Protein AF-A0A101P1Z4-F1 (afdb_monomer_lite)

pLDDT: mean 83.63, std 14.46, range [50.78, 97.94]

Secondary structure (DSSP, 8-state):
--HHHHHHHHHHHHHHHHHHHHHHHHHHHHTTS-HHHHHHHHTT-HHHHTTTS-HHHHHHHHHHHHHHHHHHHHHHHHHHHHHHHHHHHHT---TTSSTTHHHHTT-----

Radius of gyration: 27.32 Å; chains: 1; bounding box: 65×39×77 Å

Foldseek 3Di:
DPPVVVVVVVVVCVVVLCVVLLCQLLVQLVVQDPSVVSNCLSVVVVVVCVVPDPPVSSVVSNVRSNVRSVVVVVVVVVVVVVVVVVVVVVPDDPPPDPPPVVVVPPDDDDD

Sequence (111 aa):
MAGGAVNTVRQLGYALGVAVFGTVLTSRMTGALPSGAAHALAGGGADALRGGFPEHTLRTAFASGLNGALLAAGLTGLVAGALVLLLVRTDRPAAAQASGAQREQAVPAHR

Structure (mmCIF, N/CA/C/O backbone):
data_AF-A0A101P1Z4-F1
#
_entry.id   AF-A0A101P1Z4-F1
#
loop_
_atom_site.group_PDB
_atom_site.id
_atom_site.type_symbol
_atom_site.label_atom_id
_atom_site.label_alt_id
_atom_site.label_comp_id
_atom_site.label_asym_id
_atom_site.label_entity_id
_atom_site.label_seq_id
_atom_site.pdbx_PDB_ins_code
_atom_site.Cartn_x
_atom_site.Cartn_y
_atom_site.Cartn_z
_atom_site.occupancy
_atom_site.B_iso_or_equiv
_atom_site.auth_seq_id
_atom_site.auth_comp_id
_atom_site.auth_asym_id
_atom_site.auth_atom_id
_atom_site.pdbx_PDB_model_num
ATOM 1 N N . MET A 1 1 ? -6.980 -10.586 30.702 1.00 53.28 1 MET A N 1
ATOM 2 C CA . MET A 1 1 ? -6.910 -11.417 29.476 1.00 53.28 1 MET A CA 1
ATOM 3 C C . MET A 1 1 ? -7.090 -10.636 28.153 1.00 53.28 1 MET A C 1
ATOM 5 O O . MET A 1 1 ? -7.185 -11.272 27.118 1.00 53.28 1 MET A O 1
ATOM 9 N N . ALA A 1 2 ? -7.059 -9.289 28.115 1.00 61.34 2 ALA A N 1
ATOM 10 C CA . ALA A 1 2 ? -7.207 -8.525 26.857 1.00 61.34 2 ALA A CA 1
ATOM 11 C C . ALA A 1 2 ? -5.880 -8.242 26.107 1.00 61.34 2 ALA A C 1
ATOM 13 O O . ALA A 1 2 ? -5.863 -8.145 24.883 1.00 61.34 2 ALA A O 1
ATOM 14 N N . GLY A 1 3 ? -4.746 -8.154 26.816 1.00 71.56 3 GLY A N 1
ATOM 15 C CA . GLY A 1 3 ? -3.461 -7.752 26.220 1.00 71.56 3 GLY A CA 1
ATOM 16 C C . GLY A 1 3 ? -2.875 -8.735 25.194 1.00 71.56 3 GLY A C 1
ATOM 17 O O . GLY A 1 3 ? -2.261 -8.308 24.219 1.00 71.56 3 GLY A O 1
ATOM 18 N N . GLY A 1 4 ? -3.103 -10.043 25.364 1.00 84.50 4 GLY A N 1
ATOM 19 C CA . GLY A 1 4 ? -2.595 -11.067 24.439 1.00 84.50 4 GLY A CA 1
ATOM 20 C C . GLY A 1 4 ? -3.260 -11.019 23.058 1.00 84.50 4 GLY A C 1
ATOM 21 O O . GLY A 1 4 ? -2.581 -11.117 22.033 1.00 84.50 4 GLY A O 1
ATOM 22 N N . ALA A 1 5 ? -4.576 -10.784 23.023 1.00 85.12 5 ALA A N 1
ATOM 23 C CA . ALA A 1 5 ? -5.331 -10.645 21.779 1.00 85.12 5 ALA A CA 1
ATOM 24 C C . ALA A 1 5 ? -4.877 -9.408 20.987 1.00 85.12 5 ALA A C 1
ATOM 26 O O . ALA A 1 5 ? -4.569 -9.511 19.801 1.00 85.12 5 ALA A O 1
ATOM 27 N N . VAL A 1 6 ? -4.727 -8.261 21.660 1.00 86.25 6 VAL A N 1
ATOM 28 C CA . VAL A 1 6 ? -4.252 -7.014 21.034 1.00 86.25 6 VAL A CA 1
ATOM 29 C C . VAL A 1 6 ? -2.838 -7.172 20.466 1.00 86.25 6 VAL A C 1
ATOM 31 O O . VAL A 1 6 ? -2.559 -6.692 19.368 1.00 86.25 6 VAL A O 1
ATOM 34 N N . ASN A 1 7 ? -1.940 -7.879 21.161 1.00 88.81 7 ASN A N 1
ATOM 35 C CA . ASN A 1 7 ? -0.590 -8.122 20.651 1.00 88.81 7 ASN A CA 1
ATOM 36 C C . ASN A 1 7 ? -0.586 -8.985 19.381 1.00 88.81 7 ASN A C 1
ATOM 38 O O . ASN A 1 7 ? 0.132 -8.665 18.437 1.00 88.81 7 ASN A O 1
ATOM 42 N N . THR A 1 8 ? -1.412 -10.030 19.341 1.00 91.06 8 THR A N 1
ATOM 43 C CA . THR A 1 8 ? -1.533 -10.914 18.171 1.00 91.06 8 THR A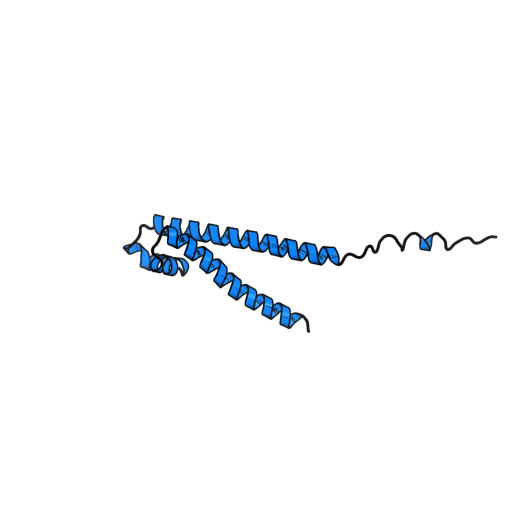 CA 1
ATOM 44 C C . THR A 1 8 ? -2.095 -10.161 16.968 1.00 91.06 8 THR A C 1
ATOM 46 O O . THR A 1 8 ? -1.531 -10.231 15.879 1.00 91.06 8 THR A O 1
ATOM 49 N N . VAL A 1 9 ? -3.149 -9.362 17.171 1.00 91.12 9 VAL A N 1
ATOM 50 C CA . VAL A 1 9 ? -3.716 -8.501 16.120 1.00 91.12 9 VAL A CA 1
ATOM 51 C C . VAL A 1 9 ? -2.680 -7.496 15.619 1.00 91.12 9 VAL A C 1
ATOM 53 O O . VAL A 1 9 ? -2.578 -7.279 14.416 1.00 91.12 9 VAL A O 1
ATOM 56 N N . ARG A 1 10 ? -1.858 -6.926 16.509 1.00 90.88 10 ARG A N 1
ATOM 57 C CA . ARG A 1 10 ? -0.778 -6.007 16.120 1.00 90.88 10 ARG A CA 1
ATOM 58 C C . ARG A 1 10 ? 0.292 -6.706 15.281 1.00 90.88 10 ARG A C 1
ATOM 60 O O . ARG A 1 10 ? 0.701 -6.171 14.258 1.00 90.88 10 ARG A O 1
ATOM 67 N N . GLN A 1 11 ? 0.727 -7.896 15.692 1.00 94.81 11 GLN A N 1
ATOM 68 C CA . GLN A 1 11 ? 1.708 -8.693 14.949 1.00 94.81 11 GLN A CA 1
ATOM 69 C C . GLN A 1 11 ? 1.185 -9.089 13.567 1.00 94.81 11 GLN A C 1
ATOM 71 O O . GLN A 1 11 ? 1.880 -8.893 12.571 1.00 94.81 11 GLN A O 1
ATOM 76 N N . LEU A 1 12 ? -0.057 -9.574 13.499 1.00 94.00 12 LEU A N 1
ATOM 77 C CA . LEU A 1 12 ? -0.725 -9.872 12.238 1.00 94.00 12 LEU A CA 1
ATOM 78 C C . LEU A 1 12 ? -0.845 -8.614 11.372 1.00 94.00 12 LEU A C 1
ATOM 80 O O . LEU A 1 12 ? -0.550 -8.661 10.183 1.00 94.00 12 LEU A O 1
ATOM 84 N N . GLY A 1 13 ? -1.210 -7.483 11.975 1.00 91.31 13 GLY A N 1
ATOM 85 C CA . GLY A 1 13 ? -1.295 -6.189 11.308 1.00 91.31 13 GLY A CA 1
ATOM 86 C C . GLY A 1 13 ? 0.043 -5.727 10.732 1.00 91.31 13 GLY A C 1
ATOM 87 O O . GLY A 1 13 ? 0.071 -5.231 9.611 1.00 91.31 13 GLY A O 1
ATOM 88 N N . TYR A 1 14 ? 1.159 -5.938 11.435 1.00 94.31 14 TYR A N 1
ATOM 89 C CA . TYR A 1 14 ? 2.485 -5.644 10.889 1.00 94.31 14 TYR A CA 1
ATOM 90 C C . TYR A 1 14 ? 2.824 -6.543 9.703 1.00 94.31 14 TYR A C 1
ATOM 92 O O . TYR A 1 14 ? 3.230 -6.034 8.662 1.00 94.31 14 TYR A O 1
ATOM 100 N N . ALA A 1 15 ? 2.626 -7.857 9.829 1.00 96.25 15 ALA A N 1
ATOM 101 C CA . ALA A 1 15 ? 2.918 -8.796 8.748 1.00 96.25 15 ALA A CA 1
ATOM 102 C C . ALA A 1 15 ? 2.063 -8.506 7.503 1.00 96.25 15 ALA A C 1
ATOM 104 O O . ALA A 1 15 ? 2.583 -8.391 6.392 1.00 96.25 15 ALA A O 1
ATOM 105 N N . LEU A 1 16 ? 0.758 -8.320 7.700 1.00 92.94 16 LEU A N 1
ATOM 106 C CA . LEU A 1 16 ? -0.187 -8.021 6.632 1.00 92.94 16 LEU A CA 1
ATOM 107 C C . LEU A 1 16 ? 0.062 -6.636 6.030 1.00 92.94 16 LEU A C 1
ATOM 109 O O . LEU A 1 16 ? 0.034 -6.494 4.812 1.00 92.94 16 LEU A O 1
ATOM 113 N N . GLY A 1 17 ? 0.370 -5.633 6.854 1.00 92.31 17 GLY A N 1
ATOM 114 C CA . GLY A 1 17 ? 0.736 -4.296 6.394 1.00 92.31 17 GLY A CA 1
ATOM 115 C C . GLY A 1 17 ? 1.974 -4.322 5.499 1.00 92.31 17 GLY A C 1
ATOM 116 O O . GLY A 1 17 ? 1.940 -3.787 4.394 1.00 92.31 17 GLY A O 1
ATOM 117 N N . VAL A 1 18 ? 3.038 -5.011 5.924 1.00 93.75 18 VAL A N 1
ATOM 118 C CA . VAL A 1 18 ? 4.254 -5.186 5.111 1.00 93.75 18 VAL A CA 1
ATOM 119 C C . VAL A 1 18 ? 3.931 -5.889 3.789 1.00 93.75 18 VAL A C 1
ATOM 121 O O . VAL A 1 18 ? 4.346 -5.412 2.732 1.00 93.75 18 VAL A O 1
ATOM 124 N N . ALA A 1 19 ? 3.151 -6.973 3.822 1.00 94.62 19 ALA A N 1
ATOM 125 C CA . ALA A 1 19 ? 2.797 -7.733 2.624 1.00 94.62 19 ALA A CA 1
ATOM 126 C C . ALA A 1 19 ? 1.950 -6.918 1.630 1.00 94.62 19 ALA A C 1
ATOM 128 O O . ALA A 1 19 ? 2.266 -6.857 0.437 1.00 94.62 19 ALA A O 1
ATOM 129 N N . VAL A 1 20 ? 0.892 -6.257 2.106 1.00 93.75 20 VAL A N 1
ATOM 130 C CA . VAL A 1 20 ? -0.016 -5.477 1.253 1.00 93.75 20 VAL A CA 1
ATOM 131 C C . VAL A 1 20 ? 0.691 -4.246 0.694 1.00 93.75 20 VAL A C 1
ATOM 133 O O . VAL A 1 20 ? 0.665 -4.031 -0.518 1.00 93.75 20 VAL A O 1
ATOM 136 N N . PHE A 1 21 ? 1.376 -3.458 1.528 1.00 93.38 21 PHE A N 1
ATOM 137 C CA . PHE A 1 21 ? 2.056 -2.252 1.048 1.00 93.38 21 PHE A CA 1
ATOM 138 C C . PHE A 1 21 ? 3.248 -2.578 0.141 1.00 93.38 21 PHE A C 1
ATOM 140 O O . PHE A 1 21 ? 3.446 -1.884 -0.857 1.00 93.38 21 PHE A O 1
ATOM 147 N N . GLY A 1 22 ? 3.977 -3.669 0.402 1.00 92.00 22 GLY A N 1
ATOM 148 C CA . GLY A 1 22 ? 5.011 -4.180 -0.504 1.00 92.00 22 GLY A CA 1
ATOM 149 C C . GLY A 1 22 ? 4.449 -4.617 -1.864 1.00 92.00 22 GLY A C 1
ATOM 150 O O . GLY A 1 22 ? 5.055 -4.349 -2.905 1.00 92.00 22 GLY A O 1
ATOM 151 N N . THR A 1 23 ? 3.250 -5.208 -1.880 1.00 92.50 23 THR A N 1
ATOM 152 C CA . THR A 1 23 ? 2.549 -5.571 -3.124 1.00 92.50 23 THR A CA 1
ATOM 153 C C . THR A 1 23 ? 2.143 -4.329 -3.917 1.00 92.50 23 THR A C 1
ATOM 155 O O . THR A 1 23 ? 2.386 -4.269 -5.123 1.00 92.50 23 THR A O 1
ATOM 158 N N . VAL A 1 24 ? 1.584 -3.306 -3.258 1.00 91.50 24 VAL A N 1
ATOM 159 C CA . VAL A 1 24 ? 1.222 -2.030 -3.907 1.00 91.50 24 VAL A CA 1
ATOM 160 C C . VAL A 1 24 ? 2.458 -1.347 -4.493 1.00 91.50 24 VAL A C 1
ATOM 162 O O . VAL A 1 24 ? 2.442 -0.953 -5.660 1.00 91.50 24 VAL A O 1
ATOM 165 N N . LEU A 1 25 ? 3.537 -1.257 -3.710 1.00 90.69 25 LEU A N 1
ATOM 166 C CA . LEU A 1 25 ? 4.831 -0.718 -4.134 1.00 90.69 25 LEU A CA 1
ATOM 167 C C . LEU A 1 25 ? 5.314 -1.397 -5.426 1.00 90.69 25 LEU A C 1
ATOM 169 O O . LEU A 1 25 ? 5.578 -0.727 -6.426 1.00 90.69 25 LEU A O 1
ATOM 173 N N . THR A 1 26 ? 5.367 -2.728 -5.417 1.00 89.94 26 THR A N 1
ATOM 174 C CA . THR A 1 26 ? 5.904 -3.528 -6.525 1.00 89.94 26 THR A CA 1
ATOM 175 C C . THR A 1 26 ? 4.995 -3.487 -7.755 1.00 89.94 26 THR A C 1
ATOM 177 O O . THR A 1 26 ? 5.475 -3.295 -8.871 1.00 89.94 26 THR A O 1
ATOM 180 N N . SER A 1 27 ? 3.674 -3.579 -7.575 1.00 89.81 27 SER A N 1
ATOM 181 C CA . SER A 1 27 ? 2.697 -3.494 -8.670 1.00 89.81 27 SER A CA 1
ATOM 182 C C . SER A 1 27 ? 2.802 -2.162 -9.418 1.00 89.81 27 SER A C 1
ATOM 184 O O . SER A 1 27 ? 2.810 -2.120 -10.648 1.00 89.81 27 SER A O 1
ATOM 186 N N . ARG A 1 28 ? 2.991 -1.059 -8.694 1.00 86.81 28 ARG A N 1
ATOM 187 C CA . ARG A 1 28 ? 3.145 0.270 -9.297 1.00 86.81 28 ARG A CA 1
ATOM 188 C C . ARG A 1 28 ? 4.486 0.453 -10.018 1.00 86.81 28 ARG A C 1
ATOM 190 O O . ARG A 1 28 ? 4.530 1.181 -11.006 1.00 86.81 28 ARG A O 1
ATOM 197 N N . MET A 1 29 ? 5.544 -0.244 -9.596 1.00 87.69 29 MET A N 1
ATOM 198 C CA . MET A 1 29 ? 6.823 -0.293 -10.323 1.00 87.69 29 MET A CA 1
ATOM 199 C C . MET A 1 29 ? 6.741 -1.124 -11.608 1.00 87.69 29 MET A C 1
ATOM 201 O O . MET A 1 29 ? 7.398 -0.779 -12.588 1.00 87.69 29 MET A O 1
ATOM 205 N N . THR A 1 30 ? 5.926 -2.187 -11.639 1.00 81.75 30 THR A N 1
ATOM 206 C CA . THR A 1 30 ? 5.801 -3.066 -12.822 1.00 81.75 30 THR A CA 1
ATOM 207 C C . THR A 1 30 ? 5.225 -2.370 -14.059 1.00 81.75 30 THR A C 1
ATOM 209 O O . THR A 1 30 ? 5.395 -2.855 -15.171 1.00 81.75 30 THR A O 1
ATOM 212 N N . GLY A 1 31 ? 4.603 -1.197 -13.891 1.00 78.50 31 GLY A N 1
ATOM 213 C CA . GLY A 1 31 ? 4.208 -0.337 -15.011 1.00 78.50 31 GLY A CA 1
ATOM 214 C C . GLY A 1 31 ? 5.384 0.333 -15.737 1.00 78.50 31 GLY A C 1
ATOM 215 O O . GLY A 1 31 ? 5.198 0.840 -16.837 1.00 78.50 31 GLY A O 1
ATOM 216 N N . ALA A 1 32 ? 6.580 0.341 -15.137 1.00 79.56 32 ALA A N 1
ATOM 217 C CA . ALA A 1 32 ? 7.792 0.958 -15.686 1.00 79.56 32 ALA A CA 1
ATOM 218 C C . ALA A 1 32 ? 8.986 -0.011 -15.793 1.00 79.56 32 ALA A C 1
ATOM 220 O O . ALA A 1 32 ? 9.928 0.258 -16.535 1.00 79.56 32 ALA A O 1
ATOM 221 N N . LEU A 1 33 ? 8.967 -1.123 -15.051 1.00 87.75 33 LEU A N 1
ATOM 222 C CA . LEU A 1 33 ? 10.048 -2.107 -14.987 1.00 87.75 33 LEU A CA 1
ATOM 223 C C . LEU A 1 33 ? 9.511 -3.535 -15.166 1.00 87.75 33 LEU A C 1
ATOM 225 O O . LEU A 1 33 ? 8.413 -3.835 -14.697 1.00 87.75 33 LEU A O 1
ATOM 229 N N . PRO A 1 34 ? 10.296 -4.460 -15.748 1.00 89.50 34 PRO A N 1
ATOM 230 C CA . PRO A 1 34 ? 9.980 -5.886 -15.718 1.00 89.50 34 PRO A CA 1
ATOM 231 C C . PRO A 1 34 ? 9.793 -6.397 -14.282 1.00 89.50 34 PRO A C 1
ATOM 233 O O . PRO A 1 34 ? 10.462 -5.933 -13.357 1.00 89.50 34 PRO A O 1
ATOM 236 N N . SER A 1 35 ? 8.930 -7.396 -14.090 1.00 85.75 35 SER A N 1
ATOM 237 C CA . SER A 1 35 ? 8.532 -7.891 -12.760 1.00 85.75 35 SER A CA 1
ATOM 238 C C . SER A 1 35 ? 9.702 -8.299 -11.859 1.00 85.75 35 SER A C 1
ATOM 240 O O . SER A 1 35 ? 9.695 -7.963 -10.673 1.00 85.75 35 SER A O 1
ATOM 242 N N . GLY A 1 36 ? 10.725 -8.958 -12.411 1.00 85.75 36 GLY A N 1
ATOM 243 C CA . GLY A 1 36 ? 11.936 -9.331 -11.672 1.00 85.75 36 GLY A CA 1
ATOM 244 C C . GLY A 1 36 ? 12.770 -8.124 -11.226 1.00 85.75 36 GLY A C 1
ATOM 245 O O . GLY A 1 36 ? 13.219 -8.075 -10.083 1.00 85.75 36 GLY A O 1
ATOM 246 N N . ALA A 1 37 ? 12.910 -7.111 -12.086 1.00 88.38 37 ALA A N 1
ATOM 247 C CA . ALA A 1 37 ? 13.618 -5.873 -11.756 1.00 88.38 37 ALA A CA 1
ATOM 248 C C . ALA A 1 37 ? 12.841 -5.030 -10.733 1.00 88.38 37 ALA A C 1
ATOM 250 O O . ALA A 1 37 ? 13.442 -4.461 -9.828 1.00 88.38 37 ALA A O 1
ATOM 251 N N . ALA A 1 38 ? 11.508 -5.001 -10.823 1.00 88.94 38 ALA A N 1
ATOM 252 C CA . ALA A 1 38 ? 10.652 -4.342 -9.840 1.00 88.94 38 ALA A CA 1
ATOM 253 C C . ALA A 1 38 ? 10.783 -4.974 -8.441 1.00 88.94 38 ALA A C 1
ATOM 255 O O . ALA A 1 38 ? 10.929 -4.247 -7.463 1.00 88.94 38 ALA A O 1
ATOM 256 N N . HIS A 1 39 ? 10.802 -6.310 -8.340 1.00 89.50 39 HIS A N 1
ATOM 257 C CA . HIS A 1 39 ? 11.014 -7.006 -7.061 1.00 89.50 39 HIS A CA 1
ATOM 258 C C . HIS A 1 39 ? 12.418 -6.765 -6.498 1.00 89.50 39 HIS A C 1
ATOM 260 O O . HIS A 1 39 ? 12.560 -6.460 -5.315 1.00 89.50 39 HIS A O 1
ATOM 266 N N . ALA A 1 40 ? 13.453 -6.861 -7.339 1.00 91.81 40 ALA A N 1
ATOM 267 C CA . ALA A 1 40 ? 14.825 -6.584 -6.924 1.00 91.81 40 ALA A CA 1
ATOM 268 C C . ALA A 1 40 ? 14.979 -5.138 -6.428 1.00 91.81 40 ALA A C 1
ATOM 270 O O . ALA A 1 40 ? 15.567 -4.905 -5.373 1.00 91.81 40 ALA A O 1
ATOM 271 N N . LEU A 1 41 ? 14.391 -4.171 -7.139 1.00 91.19 41 LEU A N 1
ATOM 272 C CA . LEU A 1 41 ? 14.405 -2.762 -6.759 1.00 91.19 41 LEU A CA 1
ATOM 273 C C . LEU A 1 41 ? 13.633 -2.505 -5.456 1.00 91.19 41 LEU A C 1
ATOM 275 O O . LEU A 1 41 ? 14.135 -1.791 -4.589 1.00 91.19 41 LEU A O 1
ATOM 279 N N . ALA A 1 42 ? 12.451 -3.108 -5.288 1.00 89.75 42 ALA A N 1
ATOM 280 C CA . ALA A 1 42 ? 11.667 -3.023 -4.054 1.00 89.75 42 ALA A CA 1
ATOM 281 C C . ALA A 1 42 ? 12.417 -3.615 -2.846 1.00 89.75 42 ALA A C 1
ATOM 283 O O . ALA A 1 42 ? 12.301 -3.095 -1.738 1.00 89.75 42 ALA A O 1
ATOM 284 N N . GLY A 1 43 ? 13.228 -4.655 -3.068 1.00 88.69 43 GLY A N 1
ATOM 285 C CA . GLY A 1 43 ? 14.105 -5.261 -2.064 1.00 88.69 43 GLY A CA 1
ATOM 286 C C . GLY A 1 43 ? 15.407 -4.497 -1.784 1.00 88.69 43 GLY A C 1
ATOM 287 O O . GLY A 1 43 ? 16.220 -4.973 -0.998 1.00 88.69 43 GLY A O 1
ATOM 288 N N . GLY A 1 44 ? 15.636 -3.338 -2.414 1.00 89.44 44 GLY A N 1
ATOM 289 C CA . GLY A 1 44 ? 16.850 -2.529 -2.231 1.00 89.44 44 GLY A CA 1
ATOM 290 C C . GLY A 1 44 ? 18.015 -2.887 -3.164 1.00 89.44 44 GLY A C 1
ATOM 291 O O . GLY A 1 44 ? 19.075 -2.271 -3.087 1.00 89.44 44 GLY A O 1
ATOM 292 N N . GLY A 1 45 ? 17.822 -3.822 -4.095 1.00 89.94 45 GLY A N 1
ATOM 293 C CA . GLY A 1 45 ? 18.812 -4.275 -5.077 1.00 89.94 45 GLY A CA 1
ATOM 294 C C . GLY A 1 45 ? 19.035 -3.318 -6.253 1.00 89.94 45 GLY A C 1
ATOM 295 O O . GLY A 1 45 ? 19.265 -3.775 -7.368 1.00 89.94 45 GLY A O 1
ATOM 296 N N . ALA A 1 46 ? 18.952 -2.000 -6.038 1.00 88.25 46 ALA A N 1
ATOM 297 C CA . ALA A 1 46 ? 19.108 -1.005 -7.104 1.00 88.25 46 ALA A CA 1
ATOM 298 C C . ALA A 1 46 ? 20.488 -1.083 -7.780 1.00 88.25 46 ALA A C 1
ATOM 300 O O . ALA A 1 46 ? 20.593 -0.902 -8.989 1.00 88.25 46 ALA A O 1
ATOM 301 N N . ASP A 1 47 ? 21.532 -1.398 -7.011 1.00 88.44 47 ASP A N 1
ATOM 302 C CA . ASP A 1 47 ? 22.913 -1.463 -7.499 1.00 88.44 47 ASP A CA 1
ATOM 303 C C . ASP A 1 47 ? 23.107 -2.561 -8.558 1.00 88.44 47 ASP A C 1
ATOM 305 O O . ASP A 1 47 ? 23.705 -2.331 -9.606 1.00 88.44 47 ASP A O 1
ATOM 309 N N . ALA A 1 48 ? 22.471 -3.719 -8.355 1.00 89.19 48 ALA A N 1
ATOM 310 C CA . ALA A 1 48 ? 22.478 -4.827 -9.312 1.00 89.19 48 ALA A CA 1
ATOM 311 C C . ALA A 1 48 ? 21.781 -4.485 -10.645 1.00 89.19 48 ALA A C 1
ATOM 313 O O . ALA A 1 48 ? 21.984 -5.172 -11.643 1.00 89.19 48 ALA A O 1
ATOM 314 N N . LEU A 1 49 ? 20.963 -3.426 -10.675 1.00 91.12 49 LEU A N 1
ATOM 315 C CA . LEU A 1 49 ? 20.191 -3.006 -11.847 1.00 91.12 49 LEU A CA 1
ATOM 316 C C . LEU A 1 49 ? 20.844 -1.856 -12.627 1.00 91.12 49 LEU A C 1
ATOM 318 O O . LEU A 1 49 ? 20.429 -1.589 -13.756 1.00 91.12 49 LEU A O 1
ATOM 322 N N . ARG A 1 50 ? 21.877 -1.200 -12.079 1.00 87.12 50 ARG A N 1
ATOM 323 C CA . ARG A 1 50 ? 22.529 -0.027 -12.700 1.00 87.12 50 ARG A CA 1
ATOM 324 C C . ARG A 1 50 ? 23.181 -0.318 -14.052 1.00 87.12 50 ARG A C 1
ATOM 326 O O . ARG A 1 50 ? 23.305 0.586 -14.868 1.00 87.12 50 ARG A O 1
ATOM 333 N N . GLY A 1 51 ? 23.566 -1.570 -14.306 1.00 88.19 51 GLY A N 1
ATOM 334 C CA . GLY A 1 51 ? 24.094 -1.998 -15.607 1.00 88.19 51 GLY A CA 1
ATOM 335 C C . GLY A 1 51 ? 23.025 -2.213 -16.686 1.00 88.19 51 GLY A C 1
ATOM 336 O O . GLY A 1 51 ? 23.358 -2.242 -17.865 1.00 88.19 51 GLY A O 1
ATOM 337 N N . GLY A 1 52 ? 21.753 -2.367 -16.299 1.00 89.25 52 GLY A N 1
ATOM 338 C CA . GLY A 1 52 ? 20.646 -2.672 -17.214 1.00 89.25 52 GLY A CA 1
ATOM 339 C C . GLY A 1 52 ? 19.627 -1.545 -17.387 1.00 89.25 52 GLY A C 1
ATOM 340 O O . GLY A 1 52 ? 18.879 -1.552 -18.362 1.00 89.25 52 GLY A O 1
ATOM 341 N N . PHE A 1 53 ? 19.588 -0.576 -16.468 1.00 90.69 53 PHE A N 1
ATOM 342 C CA . PHE A 1 53 ? 18.621 0.522 -16.485 1.00 90.69 53 PHE A CA 1
ATOM 343 C C . PHE A 1 53 ? 19.277 1.861 -16.125 1.00 90.69 53 PHE A C 1
ATOM 345 O O . PHE A 1 53 ? 20.131 1.904 -15.238 1.00 90.69 53 PHE A O 1
ATOM 352 N N . PRO A 1 54 ? 18.833 2.978 -16.731 1.00 92.19 54 PRO A N 1
ATOM 353 C CA . PRO A 1 54 ? 19.230 4.309 -16.287 1.00 92.19 54 PRO A CA 1
ATOM 354 C C . PRO A 1 54 ? 18.815 4.567 -14.829 1.00 92.19 54 PRO A C 1
ATOM 356 O O . PRO A 1 54 ? 17.688 4.264 -14.432 1.00 92.19 54 PRO A O 1
ATOM 359 N N . GLU A 1 55 ? 19.682 5.218 -14.048 1.00 91.31 55 GLU A N 1
ATOM 360 C CA . GLU A 1 55 ? 19.415 5.556 -12.636 1.00 91.31 55 GLU A CA 1
ATOM 361 C C . GLU A 1 55 ? 18.117 6.370 -12.472 1.00 91.31 55 GLU A C 1
ATOM 363 O O . GLU A 1 55 ? 17.339 6.137 -11.547 1.00 91.31 55 GLU A O 1
ATOM 368 N N . HIS A 1 56 ? 17.829 7.287 -13.404 1.00 90.88 56 HIS A N 1
ATOM 369 C CA . HIS A 1 56 ? 16.590 8.068 -13.378 1.00 90.88 56 HIS A CA 1
ATOM 370 C C . HIS A 1 56 ? 15.340 7.186 -13.524 1.00 90.88 56 HIS A C 1
ATOM 372 O O . HIS A 1 56 ? 14.342 7.419 -12.842 1.00 90.88 56 HIS A O 1
ATOM 378 N N . THR A 1 57 ? 15.391 6.136 -14.348 1.00 91.06 57 THR A N 1
ATOM 379 C CA . THR A 1 57 ? 14.291 5.173 -14.511 1.00 91.06 57 THR A CA 1
ATOM 380 C C . THR A 1 57 ? 14.062 4.380 -13.227 1.00 91.06 57 THR A C 1
ATOM 382 O O . THR A 1 57 ? 12.925 4.255 -12.777 1.00 91.06 57 THR A O 1
ATOM 385 N N . LEU A 1 58 ? 15.132 3.908 -12.580 1.00 92.56 58 LEU A N 1
ATOM 386 C CA . LEU A 1 58 ? 15.032 3.207 -11.295 1.00 92.56 58 LEU A CA 1
ATOM 387 C C . LEU A 1 58 ? 14.453 4.124 -10.206 1.00 92.56 58 LEU A C 1
ATOM 389 O O . LEU A 1 58 ? 13.527 3.743 -9.488 1.00 92.56 58 LEU A O 1
ATOM 393 N N . ARG A 1 59 ? 14.940 5.367 -10.117 1.00 92.56 59 ARG A N 1
ATOM 394 C CA . ARG A 1 59 ? 14.463 6.360 -9.144 1.00 92.56 59 ARG A CA 1
ATOM 395 C C . ARG A 1 59 ? 12.989 6.710 -9.353 1.00 92.56 59 ARG A C 1
ATOM 397 O O . ARG A 1 59 ? 12.237 6.732 -8.381 1.00 92.56 59 ARG A O 1
ATOM 404 N N . THR A 1 60 ? 12.572 6.975 -10.590 1.00 93.06 60 THR A N 1
ATOM 405 C CA . THR A 1 60 ? 11.181 7.338 -10.918 1.00 93.06 60 THR A CA 1
ATOM 406 C C . THR A 1 60 ? 10.220 6.172 -10.711 1.00 93.06 60 THR A C 1
ATOM 408 O O . THR A 1 60 ? 9.163 6.365 -10.107 1.00 93.06 60 THR A O 1
ATOM 411 N N . ALA A 1 61 ? 10.600 4.956 -11.114 1.00 91.75 61 ALA A N 1
ATOM 412 C CA . ALA A 1 61 ? 9.815 3.752 -10.853 1.00 91.75 61 ALA A CA 1
ATOM 413 C C . ALA A 1 61 ? 9.641 3.518 -9.345 1.00 91.75 61 ALA A C 1
ATOM 415 O O . ALA A 1 61 ? 8.520 3.291 -8.880 1.00 91.75 61 ALA A O 1
ATOM 416 N N . PHE A 1 62 ? 10.721 3.653 -8.566 1.00 92.19 62 PHE A N 1
ATOM 417 C CA . PHE A 1 62 ? 10.661 3.519 -7.112 1.00 92.19 62 PHE A CA 1
ATOM 418 C C . PHE A 1 62 ? 9.779 4.587 -6.463 1.00 92.19 62 PHE A C 1
ATOM 420 O O . PHE A 1 62 ? 8.920 4.259 -5.646 1.00 92.19 62 PHE A O 1
ATOM 427 N N . ALA A 1 63 ? 9.935 5.852 -6.861 1.00 94.25 63 ALA A N 1
ATOM 428 C CA . ALA A 1 63 ? 9.126 6.955 -6.346 1.00 94.25 63 ALA A CA 1
ATOM 429 C C . ALA A 1 63 ? 7.631 6.778 -6.662 1.00 94.25 63 ALA A C 1
ATOM 431 O O . ALA A 1 63 ? 6.791 6.984 -5.788 1.00 94.25 63 ALA A O 1
ATOM 432 N N . SER A 1 64 ? 7.293 6.340 -7.880 1.00 91.19 64 SER A N 1
ATOM 433 C CA . SER A 1 64 ? 5.912 6.028 -8.276 1.00 91.19 64 SER A CA 1
ATOM 434 C C . SER A 1 64 ? 5.314 4.911 -7.416 1.00 91.19 64 SER A C 1
ATOM 436 O O . SER A 1 64 ? 4.178 5.023 -6.938 1.00 91.19 64 SER A O 1
ATOM 438 N N . GLY A 1 65 ? 6.098 3.858 -7.168 1.00 89.88 65 GLY A N 1
ATOM 439 C CA . GLY A 1 65 ? 5.704 2.770 -6.285 1.00 89.88 65 GLY A CA 1
ATOM 440 C C . GLY A 1 65 ? 5.448 3.235 -4.856 1.00 89.88 65 GLY A C 1
ATOM 441 O O . GLY A 1 65 ? 4.394 2.947 -4.282 1.00 89.88 65 GLY A O 1
ATOM 442 N N . LEU A 1 66 ? 6.387 4.001 -4.301 1.00 92.75 66 LEU A N 1
ATOM 443 C CA . LEU A 1 66 ? 6.315 4.484 -2.927 1.00 92.75 66 LEU A CA 1
ATOM 444 C C . LEU A 1 66 ? 5.141 5.446 -2.730 1.00 92.75 66 LEU A C 1
ATOM 446 O O . LEU A 1 66 ? 4.423 5.333 -1.742 1.00 92.75 66 LEU A O 1
ATOM 450 N N . ASN A 1 67 ? 4.886 6.334 -3.694 1.00 95.00 67 ASN A N 1
ATOM 451 C CA . ASN A 1 67 ? 3.732 7.229 -3.657 1.00 95.00 67 ASN A CA 1
ATOM 452 C C . ASN A 1 67 ? 2.409 6.445 -3.595 1.00 95.00 67 ASN A C 1
ATOM 454 O O . ASN A 1 67 ? 1.537 6.759 -2.788 1.00 95.00 67 ASN A O 1
ATOM 458 N N . GLY A 1 68 ? 2.278 5.378 -4.392 1.00 91.56 68 GLY A N 1
ATOM 459 C CA . GLY A 1 68 ? 1.109 4.496 -4.340 1.00 91.56 68 GLY A CA 1
ATOM 460 C C . GLY A 1 68 ? 0.937 3.816 -2.978 1.00 91.56 68 GLY A C 1
ATOM 461 O O . GLY A 1 68 ? -0.164 3.812 -2.427 1.00 91.56 68 GLY A O 1
ATOM 462 N N . ALA A 1 69 ? 2.025 3.289 -2.409 1.00 92.50 69 ALA A N 1
ATOM 463 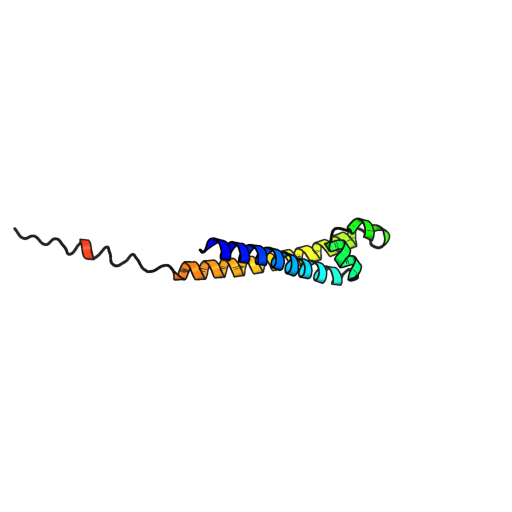C CA . ALA A 1 69 ? 2.002 2.649 -1.095 1.00 92.50 69 ALA A CA 1
ATOM 464 C C . ALA A 1 69 ? 1.643 3.639 0.030 1.00 92.50 69 ALA A C 1
ATOM 466 O O . ALA A 1 69 ? 0.832 3.311 0.896 1.00 92.50 69 ALA A O 1
ATOM 467 N N . LEU A 1 70 ? 2.182 4.862 -0.007 1.00 94.38 70 LEU A N 1
ATOM 468 C CA . LEU A 1 70 ? 1.886 5.915 0.971 1.00 94.38 70 LEU A CA 1
ATOM 469 C C . LEU A 1 70 ? 0.429 6.381 0.900 1.00 94.38 70 LEU A C 1
ATOM 471 O O . LEU A 1 70 ? -0.201 6.560 1.942 1.00 94.38 70 LEU A O 1
ATOM 475 N N . LEU A 1 71 ? -0.136 6.523 -0.303 1.00 96.31 71 LEU A N 1
ATOM 476 C CA . LEU A 1 71 ? -1.559 6.835 -0.470 1.00 96.31 71 LEU A CA 1
ATOM 477 C C . LEU A 1 71 ? -2.448 5.719 0.091 1.00 96.31 71 LEU A C 1
ATOM 479 O O . LEU A 1 71 ? -3.392 6.000 0.829 1.00 96.31 71 LEU A O 1
ATOM 483 N N . ALA A 1 72 ? -2.124 4.457 -0.201 1.00 94.56 72 ALA A N 1
ATOM 484 C CA . ALA A 1 72 ? -2.845 3.313 0.352 1.00 94.56 72 ALA A CA 1
ATOM 485 C C . ALA A 1 72 ? -2.761 3.275 1.889 1.00 94.56 72 ALA A C 1
ATOM 487 O O . ALA A 1 72 ? -3.775 3.059 2.558 1.00 94.56 72 ALA A O 1
ATOM 488 N N . ALA A 1 73 ? -1.582 3.540 2.458 1.00 93.75 73 ALA A N 1
ATOM 489 C CA . ALA A 1 73 ? -1.384 3.616 3.902 1.00 93.75 73 ALA A CA 1
ATOM 490 C C . ALA A 1 73 ? -2.183 4.765 4.534 1.00 93.75 73 ALA A C 1
ATOM 492 O O . ALA A 1 73 ? -2.852 4.558 5.546 1.00 93.75 73 ALA A O 1
ATOM 493 N N . GLY A 1 74 ? -2.178 5.948 3.913 1.00 95.8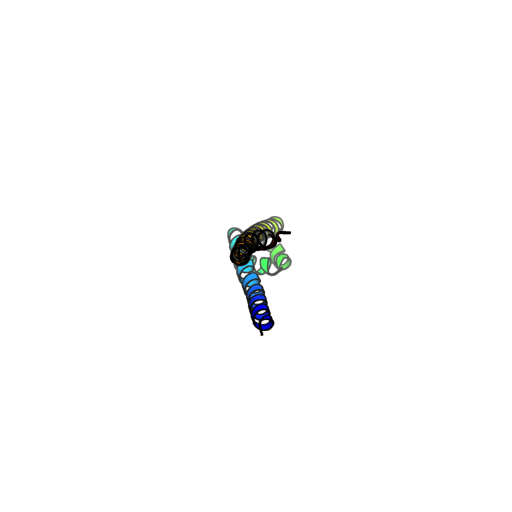1 74 GLY A N 1
ATOM 494 C CA . GLY A 1 74 ? -2.955 7.104 4.359 1.00 95.81 74 GLY A CA 1
ATOM 495 C C . GLY A 1 74 ? -4.458 6.821 4.378 1.00 95.81 74 GLY A C 1
ATOM 496 O O . GLY A 1 74 ? -5.108 7.039 5.398 1.00 95.81 74 GLY A O 1
ATOM 497 N N . LEU A 1 75 ? -5.003 6.258 3.295 1.00 97.06 75 LEU A N 1
ATOM 498 C CA . LEU A 1 75 ? -6.417 5.869 3.223 1.00 97.06 75 LEU A CA 1
ATOM 499 C C . LEU A 1 75 ? -6.772 4.809 4.270 1.00 97.06 75 LEU A C 1
ATOM 501 O O . LEU A 1 75 ? -7.782 4.939 4.960 1.00 97.06 75 LEU A O 1
ATOM 505 N N . THR A 1 76 ? -5.919 3.798 4.438 1.00 95.19 76 THR A N 1
ATOM 506 C CA . THR A 1 76 ? -6.111 2.753 5.455 1.00 95.19 76 THR A CA 1
ATOM 507 C C . THR A 1 76 ? -6.127 3.354 6.862 1.00 95.19 76 THR A C 1
ATOM 509 O O . THR A 1 76 ? -7.000 3.026 7.665 1.00 95.19 76 THR A O 1
ATOM 512 N N . GLY A 1 77 ? -5.206 4.277 7.153 1.00 94.62 77 GLY A N 1
ATOM 513 C CA . GLY A 1 77 ? -5.140 4.992 8.427 1.00 94.62 77 GLY A CA 1
ATOM 514 C C . GLY A 1 77 ? -6.367 5.868 8.684 1.00 94.62 77 GLY A C 1
ATOM 515 O O . GLY A 1 77 ? -6.895 5.858 9.794 1.00 94.62 77 GLY A O 1
ATOM 516 N N . LEU A 1 78 ? -6.869 6.569 7.662 1.00 97.94 78 LEU A N 1
ATOM 517 C CA . LEU A 1 78 ? -8.096 7.363 7.763 1.00 97.94 78 LEU A CA 1
ATOM 518 C C . LEU A 1 78 ? -9.316 6.489 8.068 1.00 97.94 78 LEU A C 1
ATOM 520 O O . LEU A 1 78 ? -10.093 6.823 8.961 1.00 97.94 78 LEU A O 1
ATOM 524 N N . VAL A 1 79 ? -9.463 5.354 7.378 1.00 97.25 79 VAL A N 1
ATOM 525 C CA . VAL A 1 79 ? -10.558 4.403 7.623 1.00 97.25 79 VAL A CA 1
ATOM 526 C C . VAL A 1 79 ? -10.468 3.826 9.035 1.00 97.25 79 VAL A C 1
ATOM 528 O O . VAL A 1 79 ? -11.453 3.855 9.771 1.00 97.25 79 VAL A O 1
ATOM 531 N N . ALA A 1 80 ? -9.289 3.358 9.451 1.00 93.81 80 ALA A N 1
ATOM 532 C CA . ALA A 1 80 ? -9.084 2.821 10.794 1.00 93.81 80 ALA A CA 1
ATOM 533 C C . ALA A 1 80 ? -9.349 3.876 11.881 1.00 93.81 80 ALA A C 1
ATOM 535 O O . ALA A 1 80 ? -10.047 3.598 12.855 1.00 93.81 80 ALA A O 1
ATOM 536 N N . GLY A 1 81 ? -8.852 5.101 11.697 1.00 94.94 81 GLY A N 1
ATOM 537 C CA . GLY A 1 81 ? -9.095 6.218 12.608 1.00 94.94 81 GLY A CA 1
ATOM 538 C C . GLY A 1 81 ? -10.577 6.576 12.709 1.00 94.94 81 GLY A C 1
ATOM 539 O O . GLY A 1 81 ? -11.092 6.738 13.814 1.00 94.94 81 GLY A O 1
ATOM 540 N N . ALA A 1 82 ? -11.292 6.629 11.582 1.00 96.69 82 ALA A N 1
ATOM 541 C CA . ALA A 1 82 ? -12.733 6.864 11.564 1.00 96.69 82 ALA A CA 1
ATOM 542 C C . ALA A 1 82 ? -13.503 5.757 12.300 1.00 96.69 82 ALA A C 1
ATOM 544 O O . ALA A 1 82 ? -14.385 6.064 13.101 1.00 96.69 82 ALA A O 1
ATOM 545 N N . LEU A 1 83 ? -13.139 4.487 12.095 1.00 94.25 83 LEU A N 1
ATOM 546 C CA . LEU A 1 83 ? -13.736 3.356 12.813 1.00 94.25 83 LEU A CA 1
ATOM 547 C C . LEU A 1 83 ? -13.520 3.465 14.325 1.00 94.25 83 LEU A C 1
ATOM 549 O O . LEU A 1 83 ? -14.471 3.305 15.089 1.00 94.25 83 LEU A O 1
ATOM 553 N N . VAL A 1 84 ? -12.302 3.797 14.762 1.00 93.62 84 VAL A N 1
ATOM 554 C CA . VAL A 1 84 ? -11.999 4.022 16.184 1.00 93.62 84 VAL A CA 1
ATOM 555 C C . VAL A 1 84 ? -12.837 5.173 16.742 1.00 93.62 84 VAL A C 1
ATOM 557 O O . VAL A 1 84 ? -13.428 5.033 17.811 1.00 93.62 84 VAL A O 1
ATOM 560 N N . LEU A 1 85 ? -12.944 6.291 16.017 1.00 94.06 85 LEU A N 1
ATOM 561 C CA . LEU A 1 85 ? -13.768 7.425 16.439 1.00 94.06 85 LEU A CA 1
ATOM 562 C C . LEU A 1 85 ? -15.251 7.056 16.545 1.00 94.06 85 LEU A C 1
ATOM 564 O O . LEU A 1 85 ? -15.901 7.507 17.484 1.00 94.06 85 LEU A O 1
ATOM 568 N N . LEU A 1 86 ? -15.782 6.250 15.621 1.00 94.06 86 LEU A N 1
ATOM 569 C CA . LEU A 1 86 ? -17.169 5.776 15.654 1.00 94.06 86 LEU A CA 1
ATOM 570 C C . LEU A 1 86 ? -17.432 4.878 16.868 1.00 94.06 86 LEU A C 1
ATOM 572 O O . LEU A 1 86 ? -18.406 5.118 17.583 1.00 94.06 86 LEU A O 1
ATOM 576 N N . LEU A 1 87 ? -16.542 3.912 17.124 1.00 91.00 87 LEU A N 1
ATOM 577 C CA . LEU A 1 87 ? -16.611 2.995 18.268 1.00 91.00 87 LEU A CA 1
ATOM 578 C C . LEU A 1 87 ? -16.559 3.756 19.600 1.00 91.00 87 LEU A C 1
ATOM 580 O O . LEU A 1 87 ? -17.414 3.574 20.458 1.00 91.00 87 LEU A O 1
ATOM 584 N N . VAL A 1 88 ? -15.618 4.692 19.752 1.00 91.75 88 VAL A N 1
ATOM 585 C 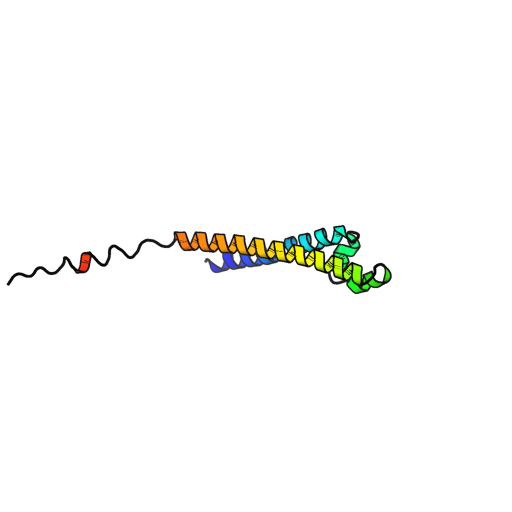CA . VAL A 1 88 ? -15.490 5.480 20.992 1.00 91.75 88 VAL A CA 1
ATOM 586 C C . VAL A 1 88 ? -16.653 6.465 21.171 1.00 91.75 88 VAL A C 1
ATOM 588 O O . VAL A 1 88 ? -17.041 6.767 22.299 1.00 91.75 88 VAL A O 1
ATOM 591 N N . ARG A 1 89 ? -17.247 6.980 20.083 1.00 82.56 89 ARG A N 1
ATOM 592 C CA . ARG A 1 89 ? -18.430 7.855 20.172 1.00 82.56 89 ARG A CA 1
ATOM 593 C C . ARG A 1 89 ? -19.675 7.126 20.666 1.00 82.56 89 ARG A C 1
ATOM 595 O O . ARG A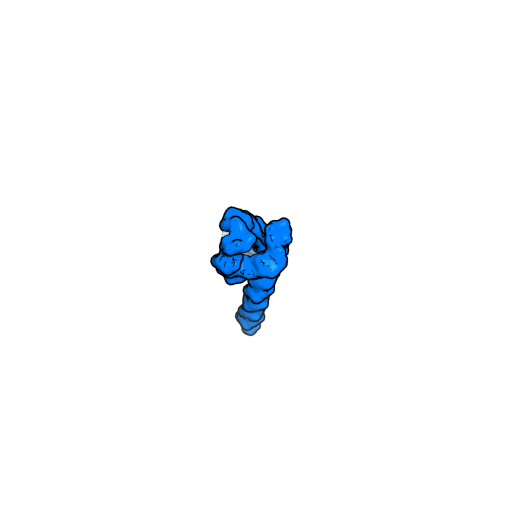 1 89 ? -20.532 7.785 21.249 1.00 82.56 89 ARG A O 1
ATOM 602 N N . THR A 1 90 ? -19.793 5.822 20.412 1.00 67.25 90 THR A N 1
ATOM 603 C CA . THR A 1 90 ? -20.979 5.040 20.795 1.00 67.25 90 THR A CA 1
ATOM 604 C C . THR A 1 90 ? -21.035 4.783 22.302 1.00 67.25 90 THR A C 1
ATOM 606 O O . THR A 1 90 ? -22.121 4.741 22.871 1.00 67.25 90 THR A O 1
ATOM 609 N N . ASP A 1 91 ? -19.879 4.753 22.967 1.00 60.38 91 ASP A N 1
ATOM 610 C CA . ASP A 1 91 ? -19.746 4.551 24.416 1.00 60.38 91 ASP A CA 1
ATOM 611 C C . ASP A 1 91 ? -19.901 5.835 25.255 1.00 60.38 91 ASP A C 1
ATOM 613 O O . ASP A 1 91 ? -19.541 5.851 26.431 1.00 60.38 91 ASP A O 1
ATOM 617 N N . ARG A 1 92 ? -20.436 6.935 24.700 1.00 54.78 92 ARG A N 1
ATOM 618 C CA . ARG A 1 92 ? -20.857 8.102 25.501 1.00 54.78 92 ARG A CA 1
ATOM 619 C C . ARG A 1 92 ? -22.343 7.986 25.867 1.00 54.78 92 ARG A C 1
ATOM 621 O O . ARG A 1 92 ? -23.174 8.544 25.148 1.00 54.78 92 ARG A O 1
ATOM 628 N N . PRO A 1 93 ? -22.717 7.339 26.990 1.00 51.81 93 PRO A N 1
ATOM 629 C CA . PRO A 1 93 ? -24.038 7.540 27.560 1.00 51.81 93 PRO A CA 1
ATOM 630 C C . PRO A 1 93 ? -24.176 9.011 27.960 1.00 51.81 93 PRO A C 1
ATOM 632 O O . PRO A 1 93 ? -23.225 9.633 28.439 1.00 51.81 93 PRO A O 1
ATOM 635 N N . ALA A 1 94 ? -25.369 9.566 27.758 1.00 55.94 94 ALA A N 1
ATOM 636 C CA . ALA A 1 94 ? -25.768 10.918 28.136 1.00 55.94 94 ALA A CA 1
ATOM 637 C C . ALA A 1 94 ? -25.785 11.111 29.671 1.00 55.94 94 ALA A C 1
ATOM 639 O O . ALA A 1 94 ? -26.810 11.398 30.280 1.00 55.94 94 ALA A O 1
ATOM 640 N N . ALA A 1 95 ? -24.641 10.955 30.327 1.00 57.03 95 ALA A N 1
ATOM 641 C CA . ALA A 1 95 ? -24.449 11.204 31.746 1.00 57.03 95 ALA A CA 1
ATOM 642 C C . ALA A 1 95 ? -24.156 12.695 31.977 1.00 57.03 95 ALA A C 1
ATOM 644 O O . ALA A 1 95 ? -23.048 13.070 32.343 1.00 57.03 95 ALA A O 1
ATOM 645 N N . ALA A 1 96 ? -25.135 13.564 31.710 1.00 54.84 96 ALA A N 1
ATOM 646 C CA . ALA A 1 96 ? -25.029 14.977 32.094 1.00 54.84 96 ALA A CA 1
ATOM 647 C C . ALA A 1 96 ? -26.363 15.704 32.338 1.00 54.84 96 ALA A C 1
ATOM 649 O O . ALA A 1 96 ? -26.332 16.883 32.670 1.00 54.84 96 ALA A O 1
ATOM 650 N N . GLN A 1 97 ? -27.528 15.057 32.203 1.00 56.00 97 GLN A N 1
ATOM 651 C CA . GLN A 1 97 ? -28.820 15.755 32.359 1.00 56.00 97 GLN A CA 1
ATOM 652 C C . GLN A 1 97 ? -29.656 15.312 33.572 1.00 56.00 97 GLN A C 1
ATOM 654 O O . GLN A 1 97 ? -30.539 16.052 33.984 1.00 56.00 97 GLN A O 1
ATOM 659 N N . ALA A 1 98 ? -29.344 14.187 34.227 1.00 55.69 98 ALA A N 1
ATOM 660 C CA . ALA A 1 98 ? -30.153 13.696 35.354 1.00 55.69 98 ALA A CA 1
ATOM 661 C C . ALA A 1 98 ? -29.658 14.118 36.756 1.00 55.69 98 ALA A C 1
ATOM 663 O O . ALA A 1 98 ? -30.439 14.117 37.701 1.00 55.69 98 ALA A O 1
ATOM 664 N N . SER A 1 99 ? -28.392 14.520 36.923 1.00 57.03 99 SER A N 1
ATOM 665 C CA . SER A 1 99 ? -27.830 14.782 38.266 1.00 57.03 99 SER A CA 1
ATOM 666 C C . SER A 1 99 ? -27.983 16.228 38.767 1.00 57.03 99 SER A C 1
ATOM 668 O O . SER A 1 99 ? -27.688 16.496 39.929 1.00 57.03 99 SER A O 1
ATOM 670 N N . GLY A 1 100 ? -28.436 17.158 37.916 1.00 54.03 100 GLY A N 1
ATOM 671 C CA . GLY A 1 100 ? -28.667 18.564 38.288 1.00 54.03 100 GLY A CA 1
ATOM 672 C C . GLY A 1 100 ? -30.061 18.829 38.867 1.00 54.03 100 GLY A C 1
ATOM 673 O O . GLY A 1 100 ? -30.188 19.553 39.846 1.00 54.03 100 GLY A O 1
ATOM 674 N N . ALA A 1 101 ? -31.099 18.180 38.331 1.00 58.34 101 ALA A N 1
ATOM 675 C CA . ALA A 1 101 ? -32.490 18.436 38.725 1.00 58.34 101 ALA A CA 1
ATOM 676 C C . ALA A 1 101 ? -32.861 17.873 40.113 1.00 58.34 101 ALA A C 1
ATOM 678 O O . ALA A 1 101 ? -33.785 18.361 40.757 1.00 58.34 101 ALA A O 1
ATOM 679 N N . GLN A 1 102 ? -32.123 16.871 40.605 1.00 56.47 102 GLN A N 1
ATOM 680 C CA . GLN A 1 102 ? -32.456 16.169 41.851 1.00 56.47 102 GLN A CA 1
ATOM 681 C C . GLN A 1 102 ? -31.836 16.800 43.111 1.00 56.47 102 GLN A C 1
ATOM 683 O O . GLN A 1 102 ? -32.261 16.485 44.220 1.00 56.47 102 GLN A O 1
ATOM 688 N N . ARG A 1 103 ? -30.858 17.713 42.970 1.00 58.06 103 ARG A N 1
ATOM 689 C CA . ARG A 1 103 ? -30.303 18.480 44.106 1.00 58.06 103 ARG A CA 1
ATOM 690 C C . ARG A 1 103 ? -31.135 19.708 44.476 1.00 58.06 103 ARG A C 1
ATOM 692 O O . ARG A 1 103 ? -31.033 20.161 45.608 1.00 58.06 103 ARG A O 1
ATOM 699 N N . GLU A 1 104 ? -31.961 20.213 43.564 1.00 56.50 104 GLU A N 1
ATOM 700 C CA . GLU A 1 104 ? -32.723 21.451 43.781 1.00 56.50 104 GLU A CA 1
ATOM 701 C C . GLU A 1 104 ? -34.121 21.205 44.375 1.00 56.50 104 GLU A C 1
ATOM 703 O O . GLU A 1 104 ? -34.661 22.057 45.069 1.00 56.50 104 GLU A O 1
ATOM 708 N N . GLN A 1 105 ? -34.683 20.002 44.208 1.00 58.53 105 GLN A N 1
ATOM 709 C CA . GLN A 1 105 ? -36.004 19.644 44.755 1.00 58.53 105 GLN A CA 1
ATOM 710 C C . GLN A 1 105 ? -35.980 19.145 46.214 1.00 58.53 105 GLN A C 1
ATOM 712 O O . GLN A 1 105 ? -37.038 18.922 46.799 1.00 58.53 105 GLN A O 1
ATOM 717 N N . ALA A 1 106 ? -34.803 18.978 46.827 1.00 56.59 106 ALA A N 1
ATOM 718 C CA . ALA A 1 106 ? -34.664 18.349 48.145 1.00 56.59 106 ALA A CA 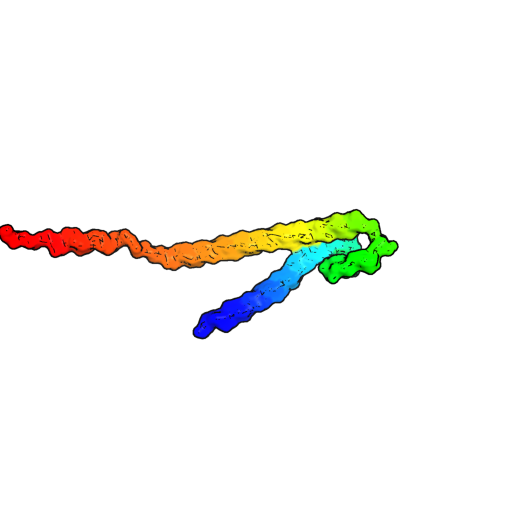1
ATOM 719 C C . ALA A 1 106 ? -34.609 19.321 49.343 1.00 56.59 106 ALA A C 1
ATOM 721 O O . ALA A 1 106 ? -34.309 18.877 50.450 1.00 56.59 106 ALA A O 1
ATOM 722 N N . VAL A 1 107 ? -34.912 20.617 49.175 1.00 65.81 107 VAL A N 1
ATOM 723 C CA . VAL A 1 107 ? -35.076 21.532 50.323 1.00 65.81 107 VAL A CA 1
ATOM 724 C C . VAL A 1 107 ? -36.311 22.432 50.178 1.00 65.81 107 VAL A C 1
ATOM 726 O O . VAL A 1 107 ? -36.205 23.579 49.753 1.00 65.81 107 VAL A O 1
ATOM 729 N N . PRO A 1 108 ? -37.486 21.962 50.626 1.00 56.66 108 PRO A N 1
ATOM 730 C CA . PRO A 1 108 ? -38.494 22.820 51.225 1.00 56.66 108 PRO A CA 1
ATOM 731 C C . PRO A 1 108 ? -38.594 22.483 52.719 1.00 56.66 108 PRO A C 1
ATOM 733 O O . PRO A 1 108 ? -39.236 21.510 53.110 1.00 56.66 108 PRO A O 1
ATOM 736 N N . ALA A 1 109 ? -37.949 23.282 53.571 1.00 58.50 109 ALA A N 1
ATOM 737 C CA . ALA A 1 109 ? -38.140 23.219 55.017 1.00 58.50 109 ALA A CA 1
ATOM 738 C C . ALA A 1 109 ? -38.834 24.499 55.489 1.00 58.50 109 ALA A C 1
ATOM 740 O O . ALA A 1 109 ? -38.217 25.541 55.684 1.00 58.50 109 ALA A O 1
ATOM 741 N N . HIS A 1 110 ? -40.150 24.372 55.642 1.00 58.34 110 HIS A N 1
ATOM 742 C CA . HIS A 1 110 ? -41.001 25.205 56.481 1.00 58.34 110 HIS A CA 1
ATOM 743 C C . HIS A 1 110 ? -40.376 25.380 57.878 1.00 58.34 110 HIS A C 1
ATOM 745 O O . HIS A 1 110 ? -40.185 24.382 58.577 1.00 58.34 110 HIS A O 1
ATOM 751 N N . ARG A 1 111 ? -40.141 26.625 58.303 1.00 50.78 111 ARG A N 1
ATOM 752 C CA . ARG A 1 111 ? -40.462 27.139 59.647 1.00 50.78 111 ARG A CA 1
ATOM 753 C C . ARG A 1 111 ? -40.278 28.646 59.712 1.00 50.78 111 ARG A C 1
ATOM 755 O O . ARG A 1 111 ? -39.189 29.115 59.327 1.00 50.78 111 ARG A O 1
#

Organism: NCBI:txid67386